Protein AF-A0A955WMM6-F1 (afdb_monomer)

Radius of gyration: 34.22 Å; Cα contacts (8 Å, |Δi|>4): 91; chains: 1; bounding box: 64×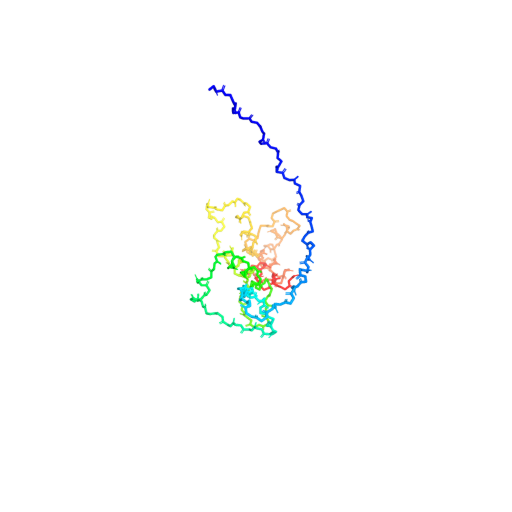47×105 Å

Foldseek 3Di:
DDDDDDDDDDDDDDDDDDPPPPPPPDDDDDPPDDDDDDDDDDPDPDDPDDDDDDPVRLVVDDPVVNVVVVVVPQPQADDPPPDQHPLNVVLVVLLPDDLPPPVDDPVSSVVNCLQQDFLQRDDCPPHPCVVLCVVQVVVVHDSLVVVCVVLVHHSNDGSDDSVNVNVD

Nearest PDB structures (foldseek):
  8fre-assembly2_B  TM=2.282E-01  e=2.075E+00  synthetic construct

Solvent-accessible surface area (backbone atoms only — not comparable to full-atom values): 11234 Å² total; per-residue (Å²): 138,92,86,85,83,85,86,69,98,76,81,84,88,80,76,94,78,77,89,70,81,75,78,72,76,77,76,83,81,56,98,88,70,84,79,92,78,87,83,77,85,73,83,82,90,70,79,86,82,81,80,94,76,52,76,76,55,58,72,71,51,58,66,76,53,51,66,52,47,51,71,73,68,54,49,74,67,65,65,102,76,80,61,84,25,58,55,51,52,52,50,51,56,48,70,71,50,64,52,82,46,85,87,51,52,75,69,54,25,49,50,36,45,59,55,64,28,14,40,67,70,56,80,43,78,96,45,97,60,34,65,43,72,64,49,28,59,76,72,76,39,54,51,23,56,54,49,8,64,75,71,76,41,56,34,84,42,46,80,59,50,72,71,68,64,72,78,110

Mean predicted aligned error: 18.84 Å

Structure (mmCIF, N/CA/C/O backbone):
data_AF-A0A955WMM6-F1
#
_entry.id   AF-A0A955WMM6-F1
#
loop_
_atom_site.group_PDB
_atom_site.id
_atom_site.type_symbol
_atom_site.label_atom_id
_atom_site.label_alt_id
_atom_site.label_comp_id
_atom_site.label_asym_id
_atom_site.label_entity_id
_atom_site.label_seq_id
_atom_site.pdbx_PDB_ins_code
_atom_site.Cartn_x
_atom_site.Cartn_y
_atom_site.Cartn_z
_atom_site.occupancy
_atom_site.B_iso_or_equiv
_atom_site.auth_seq_id
_atom_site.auth_comp_id
_atom_site.auth_asym_id
_atom_site.auth_atom_id
_atom_site.pdbx_PDB_model_num
ATOM 1 N N . MET A 1 1 ? -9.261 26.031 76.463 1.00 35.84 1 MET A N 1
ATOM 2 C CA . MET A 1 1 ? -7.796 25.980 76.253 1.00 35.84 1 MET A CA 1
ATOM 3 C C . MET A 1 1 ? -7.535 25.276 74.923 1.00 35.84 1 MET A C 1
ATOM 5 O O . MET A 1 1 ? -8.046 24.183 74.737 1.00 35.84 1 MET A O 1
ATOM 9 N N . ARG A 1 2 ? -6.861 25.946 73.974 1.00 48.00 2 ARG A N 1
ATOM 10 C CA . ARG A 1 2 ? -6.482 25.433 72.635 1.00 48.00 2 ARG A CA 1
ATOM 11 C C . ARG A 1 2 ? -5.212 24.579 72.731 1.00 48.00 2 ARG A C 1
ATOM 13 O O . ARG A 1 2 ? -4.325 24.977 73.480 1.00 48.00 2 ARG A O 1
ATOM 20 N N . ARG A 1 3 ? -5.134 23.508 71.924 1.00 43.47 3 ARG A N 1
ATOM 21 C CA . ARG A 1 3 ? -3.970 22.770 71.346 1.00 43.47 3 ARG A CA 1
ATOM 22 C C . ARG A 1 3 ? -4.503 21.375 70.948 1.00 43.47 3 ARG A C 1
ATOM 24 O O . ARG A 1 3 ? -5.245 20.815 71.734 1.00 43.47 3 ARG A O 1
ATOM 31 N N . TRP A 1 4 ? -4.270 20.762 69.792 1.00 40.28 4 TRP A N 1
ATOM 32 C CA . TRP A 1 4 ? -3.296 20.938 68.721 1.00 40.28 4 TRP A CA 1
ATOM 33 C C . TRP A 1 4 ? -3.868 20.367 67.414 1.00 40.28 4 TRP A C 1
ATOM 35 O O . TRP A 1 4 ? -4.589 19.374 67.431 1.00 40.28 4 TRP A O 1
ATOM 45 N N . SER A 1 5 ? -3.493 20.986 66.298 1.00 46.06 5 SER A N 1
ATOM 46 C CA . SER A 1 5 ? -3.640 20.440 64.952 1.00 46.06 5 SER A CA 1
ATOM 47 C C . SER A 1 5 ? -2.384 19.663 64.544 1.00 46.06 5 SER A C 1
ATOM 49 O O . SER A 1 5 ? -1.282 20.078 64.897 1.00 46.06 5 SER A O 1
ATOM 51 N N . ALA A 1 6 ? -2.606 18.693 63.651 1.00 45.72 6 ALA A N 1
ATOM 52 C CA . ALA A 1 6 ? -1.727 18.235 62.567 1.00 45.72 6 ALA A CA 1
ATOM 53 C C . ALA A 1 6 ? -0.690 17.124 62.839 1.00 45.72 6 ALA A C 1
ATOM 55 O O . ALA A 1 6 ? -0.113 17.036 63.917 1.00 45.72 6 ALA A O 1
ATOM 56 N N . LEU A 1 7 ? -0.439 16.376 61.747 1.00 40.88 7 LEU A N 1
ATOM 57 C CA . LEU A 1 7 ? 0.486 15.250 61.506 1.00 40.88 7 LEU A CA 1
ATOM 58 C C . LEU A 1 7 ? -0.029 13.879 61.992 1.00 40.88 7 LEU A C 1
ATOM 60 O O . LEU A 1 7 ? -0.327 13.723 63.164 1.00 40.88 7 LEU A O 1
ATOM 64 N N . CYS A 1 8 ? -0.198 12.831 61.178 1.00 36.31 8 CYS A N 1
ATOM 65 C CA . CYS A 1 8 ? 0.409 12.447 59.894 1.00 36.31 8 CYS A CA 1
ATOM 66 C C . CYS A 1 8 ? -0.635 11.656 59.074 1.00 36.31 8 CYS A C 1
ATOM 68 O O . CYS A 1 8 ? -1.179 10.670 59.553 1.00 36.31 8 CYS A O 1
ATOM 70 N N . LEU A 1 9 ? -1.064 12.108 57.895 1.00 46.69 9 LEU A N 1
ATOM 71 C CA . LEU A 1 9 ? -0.527 11.685 56.590 1.00 46.69 9 LEU A CA 1
ATOM 72 C C . LEU A 1 9 ? 0.684 10.726 56.659 1.00 46.69 9 LEU A C 1
ATOM 74 O O . LEU A 1 9 ? 1.816 11.188 56.698 1.00 46.69 9 LEU A O 1
ATOM 78 N N . LEU A 1 10 ? 0.412 9.419 56.728 1.00 41.53 10 LEU A N 1
ATOM 79 C CA . LEU A 1 10 ? 1.276 8.238 56.490 1.00 41.53 10 LEU A CA 1
ATOM 80 C C . LEU A 1 10 ? 0.485 7.084 57.129 1.00 41.53 10 LEU A C 1
ATOM 82 O O . LEU A 1 10 ? 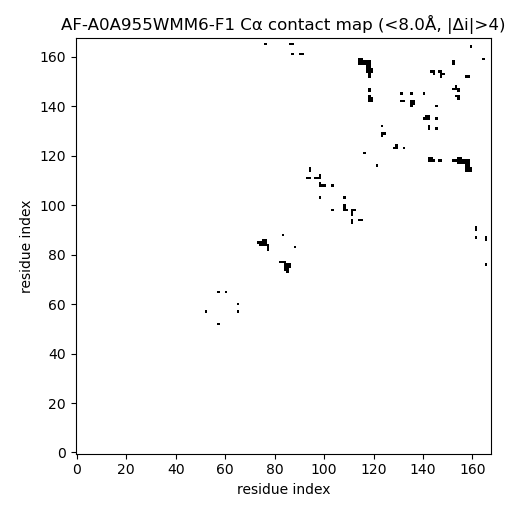0.425 7.005 58.345 1.00 41.53 10 LEU A O 1
ATOM 86 N N . VAL A 1 11 ? -0.338 6.315 56.419 1.00 48.78 11 VAL A N 1
ATOM 87 C CA . VAL A 1 11 ? 0.082 5.168 55.608 1.00 48.78 11 VAL A CA 1
ATOM 88 C C . VAL A 1 11 ? -0.997 4.924 54.546 1.00 48.78 11 VAL A C 1
ATOM 90 O O . VAL A 1 11 ? -2.047 4.350 54.819 1.00 48.78 11 VAL A O 1
ATOM 93 N N . ALA A 1 12 ? -0.739 5.376 53.321 1.00 50.44 12 ALA A N 1
ATOM 94 C CA . ALA A 1 12 ? -1.167 4.611 52.160 1.00 50.44 12 ALA A CA 1
ATOM 95 C C . ALA A 1 12 ? -0.224 3.400 52.054 1.00 50.44 12 ALA A C 1
ATOM 97 O O . ALA A 1 12 ? 0.971 3.564 52.300 1.00 50.44 12 ALA A O 1
ATOM 98 N N . LEU A 1 13 ? -0.769 2.246 51.651 1.00 47.66 13 LEU A N 1
ATOM 99 C CA . LEU A 1 13 ? -0.084 0.982 51.321 1.00 47.66 13 LEU A CA 1
ATOM 100 C C . LEU A 1 13 ? 0.278 0.055 52.495 1.00 47.66 13 LEU A C 1
ATOM 102 O O . LEU A 1 13 ? 1.450 -0.033 52.831 1.00 47.66 13 LEU A O 1
ATOM 106 N N . ILE A 1 14 ? -0.680 -0.739 53.003 1.00 45.75 14 ILE A N 1
ATOM 107 C CA . ILE A 1 14 ? -0.423 -2.143 53.404 1.00 45.75 14 ILE A CA 1
ATOM 108 C C . ILE A 1 14 ? -1.678 -2.995 53.121 1.00 45.75 14 ILE A C 1
ATOM 110 O O . ILE A 1 14 ? -2.684 -2.785 53.783 1.00 45.75 14 ILE A O 1
ATOM 114 N N . GLY A 1 15 ? -1.562 -3.911 52.141 1.00 38.59 15 GLY A N 1
ATOM 115 C CA . GLY A 1 15 ? -2.255 -5.212 51.954 1.00 38.59 15 GLY A CA 1
ATOM 116 C C . GLY A 1 15 ? -3.793 -5.231 51.978 1.00 38.59 15 GLY A C 1
ATOM 117 O O . GLY A 1 15 ? -4.408 -4.766 52.918 1.00 38.59 15 GLY A O 1
ATOM 118 N N . CYS A 1 16 ? -4.532 -5.759 50.997 1.00 46.28 16 CYS A N 1
ATOM 119 C CA . CYS A 1 16 ? -4.364 -7.061 50.341 1.00 46.28 16 CYS A CA 1
ATOM 120 C C . CYS A 1 16 ? -3.942 -8.129 51.359 1.00 46.28 16 CYS A C 1
ATOM 122 O O . CYS A 1 16 ? -2.754 -8.365 51.561 1.00 46.28 16 CYS A O 1
ATOM 124 N N . GLY A 1 17 ? -4.927 -8.688 52.056 1.00 38.06 17 GLY A N 1
ATOM 125 C CA . GLY A 1 17 ? -4.738 -9.739 53.045 1.00 38.06 17 GLY A CA 1
ATOM 126 C C . GLY A 1 17 ? -6.085 -10.190 53.588 1.00 38.06 17 GLY A C 1
ATOM 127 O O . GLY A 1 17 ? -6.630 -9.539 54.472 1.00 38.06 17 GLY A O 1
ATOM 128 N N . ASP A 1 18 ? -6.585 -11.271 52.995 1.00 41.41 18 ASP A N 1
ATOM 129 C CA . ASP A 1 18 ? -7.546 -12.229 53.540 1.00 41.41 18 ASP A CA 1
ATOM 130 C C . ASP A 1 18 ? -8.907 -11.689 54.012 1.00 41.41 18 ASP A C 1
ATOM 132 O O . ASP A 1 18 ? -9.149 -11.467 55.199 1.00 41.41 18 ASP A O 1
ATOM 136 N N . ASP A 1 19 ? -9.860 -11.632 53.072 1.00 43.56 19 ASP A N 1
ATOM 137 C CA . ASP A 1 19 ? -11.260 -11.946 53.389 1.00 43.56 19 ASP A CA 1
ATOM 138 C C . ASP A 1 19 ? -11.320 -13.440 53.764 1.00 43.56 19 ASP A C 1
ATOM 140 O O . ASP A 1 19 ? -11.703 -14.303 52.974 1.00 43.56 19 ASP A O 1
ATOM 144 N N . GLU A 1 20 ? -10.871 -13.771 54.978 1.00 49.53 20 GLU A N 1
ATOM 145 C CA . GLU A 1 20 ? -11.262 -15.021 55.616 1.00 49.53 20 GLU A CA 1
ATOM 146 C C . GLU A 1 20 ? -12.780 -14.975 55.793 1.00 49.53 20 GLU A C 1
ATOM 148 O O . GLU A 1 20 ? -13.328 -14.197 56.581 1.00 49.53 20 GLU A O 1
ATOM 153 N N . GLU A 1 21 ? -13.456 -15.822 55.026 1.00 51.62 21 GLU A N 1
ATOM 154 C CA . GLU A 1 21 ? -14.884 -16.074 55.082 1.00 51.62 21 GLU A CA 1
ATOM 155 C C . GLU A 1 21 ? -15.247 -16.589 56.485 1.00 51.62 21 GLU A C 1
ATOM 157 O O . GLU A 1 21 ? -15.299 -17.788 56.762 1.00 51.62 21 GLU A O 1
ATOM 162 N N . LYS A 1 22 ? -15.485 -15.669 57.428 1.00 45.78 22 LYS A N 1
ATOM 163 C CA . LYS A 1 22 ? -16.111 -15.997 58.708 1.00 45.78 22 LYS A CA 1
ATOM 164 C C . LYS A 1 22 ? -17.533 -16.454 58.411 1.00 45.78 22 LYS A C 1
ATOM 166 O O . LYS A 1 22 ? -18.463 -15.649 58.400 1.00 45.78 22 LYS A O 1
ATOM 171 N N . GLN A 1 23 ? -17.713 -17.759 58.213 1.00 49.94 23 GLN A N 1
ATOM 172 C CA . GLN A 1 23 ? -19.009 -18.405 58.362 1.00 49.94 23 GLN A CA 1
ATOM 173 C C . GLN A 1 23 ? -19.499 -18.141 59.786 1.00 49.94 23 GLN A C 1
ATOM 175 O O . GLN A 1 23 ? -19.132 -18.815 60.748 1.00 49.94 23 GLN A O 1
ATOM 180 N N . VAL A 1 24 ? -20.310 -17.098 59.936 1.00 59.94 24 VAL A N 1
ATOM 181 C CA . VAL A 1 24 ? -21.043 -16.847 61.169 1.00 59.94 24 VAL A CA 1
ATOM 182 C C . VAL A 1 24 ? -22.122 -17.918 61.232 1.00 59.94 24 VAL A C 1
ATOM 184 O O . VAL A 1 24 ? -23.163 -17.783 60.589 1.00 59.94 24 VAL A O 1
ATOM 187 N N . GLU A 1 25 ? -21.871 -18.997 61.979 1.00 59.25 25 GLU A N 1
ATOM 188 C CA . GLU A 1 25 ? -22.899 -19.985 62.305 1.00 59.25 25 GLU A CA 1
ATOM 189 C C . GLU A 1 25 ? -24.132 -19.252 62.845 1.00 59.25 25 GLU A C 1
ATOM 191 O O . GLU A 1 25 ? -24.125 -18.632 63.916 1.00 59.25 25 GLU A O 1
ATOM 196 N N . ALA A 1 26 ? -25.206 -19.271 62.058 1.00 62.81 26 ALA A N 1
ATOM 197 C CA . ALA A 1 26 ? -26.441 -18.612 62.420 1.00 62.81 26 ALA A CA 1
ATOM 198 C C . ALA A 1 26 ? -27.090 -19.389 63.570 1.00 62.81 26 ALA A C 1
ATOM 200 O O . ALA A 1 26 ? -27.647 -20.469 63.381 1.00 62.81 26 ALA A O 1
ATOM 201 N N . LYS A 1 27 ? -27.024 -18.821 64.778 1.00 72.69 27 LYS A N 1
ATOM 202 C CA . LYS A 1 27 ? -27.705 -19.356 65.960 1.00 72.69 27 LYS A CA 1
ATOM 203 C C . LYS A 1 27 ? -29.200 -19.580 65.650 1.00 72.69 27 LYS A C 1
ATOM 205 O O . LYS A 1 27 ? -29.826 -18.677 65.089 1.00 72.69 27 LYS A O 1
ATOM 210 N N . PRO A 1 28 ? -29.782 -20.739 66.014 1.00 69.06 28 PRO A N 1
ATOM 211 C CA . PRO A 1 28 ? -31.176 -21.041 65.704 1.00 69.06 28 PRO A CA 1
ATOM 212 C C . PRO A 1 28 ? -32.117 -20.046 66.394 1.00 69.06 28 PRO A C 1
ATOM 214 O O . PRO A 1 28 ? -31.993 -19.796 67.597 1.00 69.06 28 PRO A O 1
ATOM 217 N N . LEU A 1 29 ? -33.047 -19.483 65.618 1.00 73.56 29 LEU A N 1
ATOM 218 C CA . LEU A 1 29 ? -34.071 -18.550 66.094 1.00 73.56 29 LEU A CA 1
ATOM 219 C C . LEU A 1 29 ? -35.066 -19.270 67.008 1.00 73.56 29 LEU A C 1
ATOM 221 O O . LEU A 1 29 ? -35.467 -20.406 66.742 1.00 73.56 29 LEU A O 1
ATOM 225 N N . ARG A 1 30 ? -35.483 -18.602 68.087 1.00 77.50 30 ARG A N 1
ATOM 226 C CA . ARG A 1 30 ? -36.547 -19.103 68.968 1.00 77.50 30 ARG A CA 1
ATOM 227 C C . ARG A 1 30 ? -37.918 -18.677 68.444 1.00 77.50 30 ARG A C 1
ATOM 229 O O . ARG A 1 30 ? -38.052 -17.691 67.723 1.00 77.50 30 ARG A O 1
ATOM 236 N N . VAL A 1 31 ? -38.959 -19.421 68.821 1.00 67.44 31 VAL A N 1
ATOM 237 C CA . VAL A 1 31 ? -40.339 -19.139 68.396 1.00 67.44 31 VAL A CA 1
ATOM 238 C C . VAL A 1 31 ? -40.761 -17.756 68.913 1.00 67.44 31 VAL A C 1
ATOM 240 O O . VAL A 1 31 ? -40.841 -17.553 70.122 1.00 67.44 31 VAL A O 1
ATOM 243 N N . GLY A 1 32 ? -40.998 -16.814 67.992 1.00 74.00 32 GLY A N 1
ATOM 244 C CA . GLY A 1 32 ? -41.355 -15.416 68.275 1.00 74.00 32 GLY A CA 1
ATOM 245 C C . GLY A 1 32 ? -40.299 -14.377 67.867 1.00 74.00 32 GLY A C 1
ATOM 246 O O . GLY A 1 32 ? -40.608 -13.188 67.838 1.00 74.00 32 GLY A O 1
ATOM 247 N N . GLU A 1 33 ? -39.077 -14.789 67.514 1.00 72.19 33 GLU A N 1
ATOM 248 C CA . GLU A 1 33 ? -38.045 -13.875 67.009 1.00 72.19 33 GLU A CA 1
ATOM 249 C C . GLU A 1 33 ? -38.186 -13.645 65.499 1.00 72.19 33 GLU A C 1
ATOM 251 O O . GLU A 1 33 ? -38.360 -14.579 64.718 1.00 72.19 33 GLU A O 1
ATOM 256 N N . THR A 1 34 ? -38.082 -12.383 65.078 1.00 67.81 34 THR A N 1
ATOM 257 C CA . THR A 1 34 ? -38.070 -11.989 63.662 1.00 67.81 34 THR A CA 1
ATOM 258 C C . THR A 1 34 ? -36.670 -11.512 63.297 1.00 67.81 34 THR A C 1
ATOM 260 O O . THR A 1 34 ? -36.091 -10.698 64.015 1.00 67.81 34 THR A O 1
ATOM 263 N N . ARG A 1 35 ? -36.120 -11.999 62.181 1.00 74.25 35 ARG A N 1
ATOM 264 C CA . ARG A 1 35 ? -34.819 -11.562 61.659 1.00 74.25 35 ARG A CA 1
ATOM 265 C C . ARG A 1 35 ? -34.996 -10.990 60.258 1.00 74.25 35 ARG A C 1
ATOM 267 O O . ARG A 1 35 ? -35.656 -11.607 59.428 1.00 74.25 35 ARG A O 1
ATOM 274 N N . GLN A 1 36 ? -34.386 -9.838 59.996 1.00 59.31 36 GLN A N 1
ATOM 275 C CA . GLN A 1 36 ? -34.190 -9.353 58.632 1.00 59.31 36 GLN A CA 1
ATOM 276 C C . GLN A 1 36 ? -32.963 -10.035 58.032 1.00 59.31 36 GLN A C 1
ATOM 278 O O . GLN A 1 36 ? -31.897 -10.067 58.648 1.00 59.31 36 GLN A O 1
ATOM 283 N N . VAL A 1 37 ? -33.142 -10.603 56.845 1.00 68.06 37 VAL A N 1
ATOM 284 C CA . VAL A 1 37 ? -32.080 -11.220 56.052 1.00 68.06 37 VAL A CA 1
ATOM 285 C C . VAL A 1 37 ? -31.969 -10.412 54.766 1.00 68.06 37 VAL A C 1
ATOM 287 O O . VAL A 1 37 ? -32.951 -10.288 54.038 1.00 68.06 37 VAL A O 1
ATOM 290 N N . GLU A 1 38 ? -30.794 -9.848 54.502 1.00 53.59 38 GLU A N 1
ATOM 291 C CA . GLU A 1 38 ? -30.469 -9.277 53.195 1.00 53.59 38 GLU A CA 1
ATOM 292 C C . GLU A 1 38 ? -30.006 -10.402 52.270 1.00 53.59 38 GLU A C 1
ATOM 294 O O . GLU A 1 38 ? -29.029 -11.098 52.551 1.00 53.59 38 GLU A O 1
ATOM 299 N N . LEU A 1 39 ? -30.740 -10.597 51.177 1.00 58.69 39 LEU A N 1
ATOM 300 C CA . LEU A 1 39 ? -30.359 -11.510 50.108 1.00 58.69 39 LEU A CA 1
ATOM 301 C C . LEU A 1 39 ? -29.437 -10.760 49.148 1.00 58.69 39 LEU A C 1
ATOM 303 O O . LEU A 1 39 ? -29.860 -9.811 48.489 1.00 58.69 39 LEU A O 1
ATOM 307 N N . TRP A 1 40 ? -28.187 -11.199 49.058 1.00 48.00 40 TRP A N 1
ATOM 308 C CA . TRP A 1 40 ? -27.248 -10.712 48.055 1.00 48.00 40 TRP A CA 1
ATOM 309 C C . TRP A 1 40 ? -27.419 -11.564 46.793 1.00 48.00 40 TRP A C 1
ATOM 311 O O . TRP A 1 40 ? -27.378 -12.793 46.856 1.00 48.00 40 TRP A O 1
ATOM 321 N N . PHE A 1 41 ? -27.685 -10.918 45.655 1.00 55.91 41 PHE A N 1
ATOM 322 C CA . PHE A 1 41 ? -27.882 -11.594 44.373 1.00 55.91 41 PHE A CA 1
ATOM 323 C C . PHE A 1 41 ? -26.599 -12.321 43.953 1.00 55.91 41 PHE A C 1
ATOM 325 O O . PHE A 1 41 ? -25.538 -11.712 43.834 1.00 55.91 41 PHE A O 1
ATOM 332 N N . THR A 1 42 ? -26.703 -13.626 43.722 1.00 58.72 42 THR A N 1
ATOM 333 C CA . THR A 1 42 ? -25.629 -14.466 43.182 1.00 58.72 42 THR A CA 1
ATOM 334 C C . THR A 1 42 ? -25.367 -14.091 41.714 1.00 58.72 42 THR A C 1
ATOM 336 O O . THR A 1 42 ? -26.328 -13.785 40.999 1.00 58.72 42 THR A O 1
ATOM 339 N N . PRO A 1 43 ? -24.112 -14.103 41.225 1.00 59.00 43 PRO A N 1
ATOM 340 C CA . PRO A 1 43 ? -23.838 -13.963 39.797 1.00 59.00 43 PRO A CA 1
ATOM 341 C C . PRO A 1 43 ? -24.568 -15.059 39.006 1.00 59.00 43 PRO A C 1
ATOM 343 O O . PRO A 1 43 ? -24.538 -16.232 39.371 1.00 59.00 43 PRO A O 1
ATOM 346 N N . LEU A 1 44 ? -25.262 -14.651 37.942 1.00 57.69 44 LEU A N 1
ATOM 347 C CA . LEU A 1 44 ? -25.977 -15.537 37.025 1.00 57.69 44 LEU A CA 1
ATOM 348 C C . LEU A 1 44 ? -24.984 -16.484 36.331 1.00 57.69 44 LEU A C 1
ATOM 350 O O . LEU A 1 44 ? -24.166 -16.037 35.528 1.00 57.69 44 LEU A O 1
ATOM 354 N N . ASP A 1 45 ? -25.088 -17.780 36.619 1.00 55.47 45 ASP A N 1
ATOM 355 C CA . ASP A 1 45 ? -24.352 -18.847 35.936 1.00 55.47 45 ASP A CA 1
ATOM 356 C C . ASP A 1 45 ? -25.064 -19.177 34.613 1.00 55.47 45 ASP A C 1
ATOM 358 O O . ASP A 1 45 ? -25.955 -20.027 34.549 1.00 55.47 45 ASP A O 1
ATOM 362 N N . VAL A 1 46 ? -24.770 -18.399 33.566 1.00 62.62 46 VAL A N 1
ATOM 363 C CA . VAL A 1 46 ? -25.372 -18.581 32.237 1.00 62.62 46 VAL A CA 1
ATOM 364 C C . VAL A 1 46 ? -24.363 -19.238 31.309 1.00 62.62 46 VAL A C 1
ATOM 366 O O . VAL A 1 46 ? -23.371 -18.631 30.910 1.00 62.62 46 VAL A O 1
ATOM 369 N N . THR A 1 47 ? -24.649 -20.473 30.916 1.00 61.50 47 THR A N 1
ATOM 370 C CA . THR A 1 47 ? -23.925 -21.180 29.858 1.00 61.50 47 THR A CA 1
ATOM 371 C C . THR A 1 47 ? -24.519 -20.828 28.493 1.00 61.50 47 THR A C 1
ATOM 373 O O . THR A 1 47 ? -25.736 -20.802 28.325 1.00 61.50 47 THR A O 1
ATOM 376 N N . ASN A 1 48 ? -23.656 -20.560 27.506 1.00 58.91 48 ASN A N 1
ATOM 377 C CA . ASN A 1 48 ? -24.023 -20.270 26.109 1.00 58.91 48 ASN A CA 1
ATOM 378 C C . ASN A 1 48 ? -24.943 -19.049 25.910 1.00 58.91 48 ASN A C 1
ATOM 380 O O . ASN A 1 48 ? -25.854 -19.076 25.084 1.00 58.91 48 ASN A O 1
ATOM 384 N N . PHE A 1 49 ? -24.719 -17.965 26.657 1.00 66.88 49 PHE A N 1
ATOM 385 C CA . PHE A 1 49 ? -25.414 -16.709 26.385 1.00 66.88 49 PHE A CA 1
ATOM 386 C C . PHE A 1 49 ? -24.904 -16.079 25.083 1.00 66.88 49 PHE A C 1
ATOM 388 O O . PHE A 1 49 ? -23.793 -15.555 25.033 1.00 66.88 49 PHE A O 1
ATOM 395 N N . GLU A 1 50 ? -25.742 -16.088 24.052 1.00 70.69 50 GLU A N 1
ATOM 396 C CA . GLU A 1 50 ? -25.498 -15.394 22.791 1.00 70.69 50 GLU A CA 1
ATOM 397 C C . GLU A 1 50 ? -26.523 -14.265 22.633 1.00 70.69 50 GLU A C 1
ATOM 399 O O . GLU A 1 50 ? -27.732 -14.467 22.775 1.00 70.69 50 GLU A O 1
ATOM 404 N N . LYS A 1 51 ? -26.045 -13.044 22.374 1.00 76.81 51 LYS A N 1
ATOM 405 C CA . LYS A 1 51 ? -26.908 -11.880 22.158 1.00 76.81 51 LYS A CA 1
ATOM 406 C C . LYS A 1 51 ? -26.409 -11.068 20.978 1.00 76.81 51 LYS A C 1
ATOM 408 O O . LYS A 1 51 ? -25.371 -10.419 21.056 1.00 76.81 51 LYS A O 1
ATOM 413 N N . THR A 1 52 ? -27.207 -11.029 19.920 1.00 77.94 52 THR A N 1
ATOM 414 C CA . THR A 1 52 ? -26.965 -10.158 18.771 1.00 77.94 52 THR A CA 1
ATOM 415 C C . THR A 1 52 ? -27.353 -8.722 19.123 1.00 77.94 52 THR A C 1
ATOM 4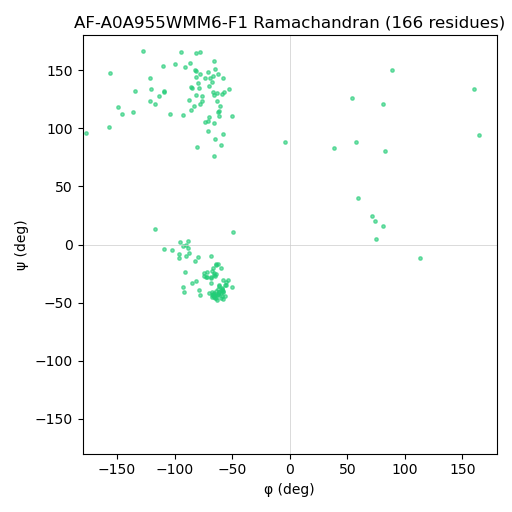17 O O . THR A 1 52 ? -28.486 -8.454 19.532 1.00 77.94 52 THR A O 1
ATOM 420 N N . LEU A 1 53 ? -26.415 -7.787 18.978 1.00 78.94 53 LEU A N 1
ATOM 421 C CA . LEU A 1 53 ? -26.644 -6.362 19.218 1.00 78.94 53 LEU A CA 1
ATOM 422 C C . LEU A 1 53 ? -26.643 -5.599 17.894 1.00 78.94 53 LEU A C 1
ATOM 424 O O . LEU A 1 53 ? -25.733 -5.733 17.083 1.00 78.94 53 LEU A O 1
ATOM 428 N N . GLY A 1 54 ? -27.660 -4.763 17.686 1.00 78.88 54 GLY A N 1
ATOM 429 C CA . GLY A 1 54 ? -27.713 -3.859 16.541 1.00 78.88 54 GLY A CA 1
ATOM 430 C C . GLY A 1 54 ? -26.892 -2.586 16.764 1.00 78.88 54 GLY A C 1
ATOM 431 O O . GLY A 1 54 ? -26.580 -2.197 17.890 1.00 78.88 54 GLY A O 1
ATOM 432 N N . ARG A 1 55 ? -26.615 -1.851 15.681 1.00 76.25 55 ARG A N 1
ATOM 433 C CA . ARG A 1 55 ? -25.803 -0.616 15.709 1.00 76.25 55 ARG A CA 1
ATOM 434 C C . ARG A 1 55 ? -26.318 0.457 16.679 1.00 76.25 55 ARG A C 1
ATOM 436 O O . ARG A 1 55 ? -25.528 1.193 17.264 1.00 76.25 55 ARG A O 1
ATOM 443 N N . LEU A 1 56 ? -27.637 0.573 16.842 1.00 80.69 56 LEU A N 1
ATOM 444 C CA . LEU A 1 56 ? -28.246 1.525 17.780 1.00 80.69 56 LEU A CA 1
ATOM 445 C C . LEU A 1 56 ? -28.053 1.121 19.244 1.00 80.69 56 LEU A C 1
ATOM 447 O O . LEU A 1 56 ? -28.014 1.996 20.105 1.00 80.69 56 LEU A O 1
ATOM 451 N N . ASP A 1 57 ? -27.922 -0.171 19.524 1.00 82.31 57 ASP A N 1
ATOM 452 C CA . ASP A 1 57 ? -27.736 -0.682 20.880 1.00 82.31 57 ASP A CA 1
ATOM 453 C C . ASP A 1 57 ? -26.268 -0.640 21.293 1.00 82.31 57 ASP A C 1
ATOM 455 O O . ASP A 1 57 ? -25.973 -0.290 22.432 1.00 82.31 57 ASP A O 1
ATOM 459 N N . LEU A 1 58 ? -25.349 -0.843 20.342 1.00 77.94 58 LEU A N 1
ATOM 460 C CA . LEU A 1 58 ? -23.918 -0.607 20.552 1.00 77.94 58 LEU A CA 1
ATOM 461 C C . LEU A 1 58 ? -23.642 0.842 20.980 1.00 77.94 58 LEU A C 1
ATOM 463 O O . LEU A 1 58 ? -22.891 1.078 21.916 1.00 77.94 58 LEU A O 1
ATOM 467 N N . ARG A 1 59 ? -24.327 1.830 20.389 1.00 81.62 59 ARG A N 1
ATOM 468 C CA . ARG A 1 59 ? -24.175 3.248 20.775 1.00 81.62 59 ARG A CA 1
ATOM 469 C C . ARG A 1 59 ? -24.624 3.574 22.201 1.00 81.62 59 ARG A C 1
ATOM 471 O O . ARG A 1 59 ? -24.282 4.639 22.702 1.00 81.62 59 ARG A O 1
ATOM 478 N N . LYS A 1 60 ? -25.418 2.705 22.829 1.00 89.00 60 LYS A N 1
ATOM 479 C CA . LYS A 1 60 ? -25.882 2.878 24.213 1.00 89.00 60 LYS A CA 1
ATOM 480 C C . LYS A 1 60 ? -24.928 2.242 25.227 1.00 89.00 60 LYS A C 1
ATOM 482 O O . LYS A 1 60 ? -25.123 2.437 26.424 1.00 89.00 60 LYS A O 1
ATOM 487 N N . LEU A 1 61 ? -23.942 1.462 24.777 1.00 83.94 61 LEU A N 1
ATOM 488 C CA . LEU A 1 61 ? -22.980 0.829 25.672 1.00 83.94 61 LEU A CA 1
ATOM 489 C C . LEU A 1 61 ? -22.020 1.868 26.274 1.00 83.94 61 LEU A C 1
ATOM 491 O O . LEU A 1 61 ? -21.687 2.857 25.617 1.00 83.94 61 LEU A O 1
ATOM 495 N N . PRO A 1 62 ? -21.544 1.646 27.512 1.00 89.31 62 PRO A N 1
ATOM 496 C CA . PRO A 1 62 ? -20.511 2.482 28.104 1.00 89.31 62 PRO A CA 1
ATOM 497 C C . PRO A 1 62 ? -19.234 2.506 27.242 1.00 89.31 62 PRO A C 1
ATOM 499 O O . PRO A 1 62 ? -18.840 1.461 26.717 1.00 89.31 62 PRO A O 1
ATOM 502 N N . PRO A 1 63 ? -18.536 3.652 27.144 1.00 80.81 63 PRO A N 1
ATOM 503 C CA . PRO A 1 63 ? -17.389 3.816 26.247 1.00 80.81 63 PRO A CA 1
ATOM 504 C C . PRO A 1 63 ? -16.253 2.823 26.529 1.00 80.81 63 PRO A C 1
ATOM 506 O O . PRO A 1 63 ? -15.726 2.225 25.601 1.00 80.81 63 PRO A O 1
ATOM 509 N N . HIS A 1 64 ? -15.964 2.534 27.801 1.00 78.44 64 HIS A N 1
ATOM 510 C CA . HIS A 1 64 ? -14.937 1.555 28.179 1.00 78.44 64 HIS A CA 1
ATOM 511 C C . HIS A 1 64 ? -15.259 0.112 27.742 1.00 78.44 64 HIS A C 1
ATOM 513 O O . HIS A 1 64 ? -14.348 -0.697 27.591 1.00 78.44 64 HIS A O 1
ATOM 519 N N . ILE A 1 65 ? -16.540 -0.239 27.560 1.00 78.56 65 ILE A N 1
ATOM 520 C CA . ILE A 1 65 ? -16.941 -1.548 27.023 1.00 78.56 65 ILE A CA 1
ATOM 521 C C . ILE A 1 65 ? -16.742 -1.552 25.512 1.00 78.56 65 ILE A C 1
ATOM 523 O O . ILE A 1 65 ? -16.166 -2.498 24.993 1.00 78.56 65 ILE A O 1
ATOM 527 N N . LEU A 1 66 ? -17.130 -0.477 24.821 1.00 74.69 66 LEU A N 1
ATOM 528 C CA . LEU A 1 66 ? -16.903 -0.332 23.381 1.00 74.69 66 LEU A CA 1
ATOM 529 C C . LEU A 1 66 ? -15.414 -0.397 23.028 1.00 74.69 66 LEU A C 1
ATOM 531 O O . LEU A 1 66 ? -15.043 -1.128 22.119 1.00 74.69 66 LEU A O 1
ATOM 535 N N . GLU A 1 67 ? -14.558 0.278 23.791 1.00 70.19 67 GLU A N 1
ATOM 536 C CA . GLU A 1 67 ? -13.097 0.245 23.631 1.00 70.19 67 GLU A CA 1
ATOM 537 C C . GLU A 1 67 ? -12.467 -1.119 23.938 1.00 70.19 67 GLU A C 1
ATOM 539 O O . GLU A 1 67 ? -11.350 -1.397 23.510 1.00 70.19 67 GLU A O 1
ATOM 544 N N . ARG A 1 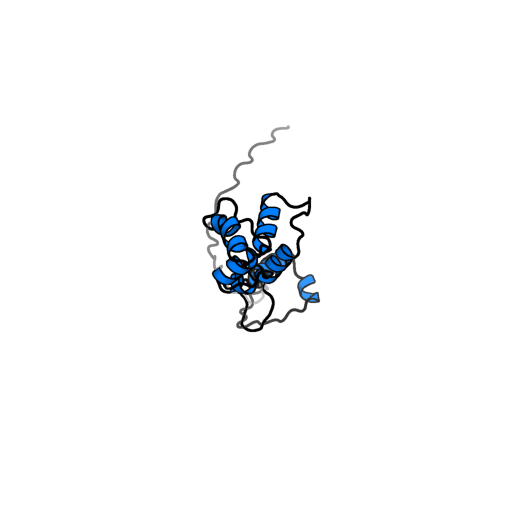68 ? -13.154 -1.995 24.675 1.00 66.50 68 ARG A N 1
ATOM 545 C CA . ARG A 1 68 ? -12.674 -3.359 24.929 1.00 66.50 68 ARG A CA 1
ATOM 546 C C . ARG A 1 68 ? -13.199 -4.331 23.881 1.00 66.50 68 ARG A C 1
ATOM 548 O O . ARG A 1 68 ? -12.451 -5.168 23.389 1.00 66.50 68 ARG A O 1
ATOM 555 N N . THR A 1 69 ? -14.467 -4.186 23.503 1.00 67.75 69 THR A N 1
ATOM 556 C CA . THR A 1 69 ? -15.117 -5.009 22.483 1.00 67.75 69 THR A CA 1
ATOM 557 C C . THR A 1 69 ? -14.537 -4.743 21.100 1.00 67.75 69 THR A C 1
ATOM 559 O O . THR A 1 69 ? -14.264 -5.706 20.396 1.00 67.75 69 THR A O 1
ATOM 562 N N . TRP A 1 70 ? -14.249 -3.485 20.734 1.00 64.69 70 TRP A N 1
ATOM 563 C CA . TRP A 1 70 ? -13.728 -3.174 19.395 1.00 64.69 70 TRP A CA 1
ATOM 564 C C . TRP A 1 70 ? -12.414 -3.911 19.108 1.00 64.69 70 TRP A C 1
ATOM 566 O O . TRP A 1 70 ? -12.239 -4.428 18.018 1.00 64.69 70 TRP A O 1
ATOM 576 N N . LEU A 1 71 ? -11.527 -4.053 20.099 1.00 59.25 71 LEU A N 1
ATOM 577 C CA . LEU A 1 71 ? -10.227 -4.700 19.918 1.00 59.25 71 LEU A CA 1
ATOM 578 C C . LEU A 1 71 ? -10.364 -6.219 19.752 1.00 59.25 71 LEU A C 1
ATOM 580 O O . LEU A 1 71 ? -9.479 -6.861 19.201 1.00 59.25 71 LEU A O 1
ATOM 584 N N . THR A 1 72 ? -11.461 -6.784 20.264 1.00 60.53 72 THR A N 1
ATOM 585 C CA . THR A 1 72 ? -11.728 -8.228 20.238 1.00 60.53 72 THR A CA 1
ATOM 586 C C . THR A 1 72 ? -12.513 -8.641 18.989 1.00 60.53 72 THR A C 1
ATOM 588 O O . THR A 1 72 ? -12.446 -9.797 18.595 1.00 60.53 72 THR A O 1
ATOM 591 N N . ASP A 1 73 ? -13.244 -7.698 18.387 1.00 58.44 73 ASP A N 1
ATOM 592 C CA . ASP A 1 73 ? -14.125 -7.897 17.224 1.00 58.44 73 ASP A CA 1
ATOM 593 C C . ASP A 1 73 ? -13.492 -7.399 15.909 1.00 58.44 73 ASP A C 1
ATOM 595 O O . ASP A 1 73 ? -14.048 -7.558 14.826 1.00 58.44 73 ASP A O 1
ATOM 599 N N . ILE A 1 74 ? -12.310 -6.776 15.988 1.00 58.88 74 ILE A N 1
ATOM 600 C CA . ILE A 1 74 ? -11.501 -6.471 14.810 1.00 58.88 74 ILE A CA 1
ATOM 601 C C . ILE A 1 74 ? -10.884 -7.775 14.310 1.00 58.88 74 ILE A C 1
ATOM 603 O O . ILE A 1 74 ? -9.913 -8.289 14.868 1.00 58.88 74 ILE A O 1
ATOM 607 N N . GLU A 1 75 ? -11.422 -8.281 13.207 1.00 59.62 75 GLU A N 1
ATOM 608 C CA . GLU A 1 75 ? -10.739 -9.284 12.402 1.00 59.62 75 GLU A CA 1
ATOM 609 C C . GLU A 1 75 ? -9.476 -8.649 11.794 1.00 59.62 75 GLU A C 1
ATOM 611 O O . GLU A 1 75 ? -9.524 -7.819 10.883 1.00 59.62 75 GLU A O 1
ATOM 616 N N . LEU A 1 76 ? -8.321 -9.001 12.370 1.00 57.25 76 LEU A N 1
ATOM 617 C CA . LEU A 1 76 ? -6.999 -8.561 11.907 1.00 57.25 76 LEU A CA 1
ATOM 618 C C . LEU A 1 76 ? -6.559 -9.285 10.628 1.00 57.25 76 LEU A C 1
ATOM 620 O O . LEU A 1 76 ? -5.751 -8.746 9.881 1.00 57.25 76 LEU A O 1
ATOM 624 N N . ARG A 1 77 ? -7.062 -10.505 10.411 1.00 51.59 77 ARG A N 1
ATOM 625 C CA . ARG A 1 77 ? -6.861 -11.333 9.218 1.00 51.59 77 ARG A CA 1
ATOM 626 C C . ARG A 1 77 ? -8.216 -11.905 8.824 1.00 51.59 77 ARG A C 1
ATOM 628 O O . ARG A 1 77 ? -8.947 -12.373 9.694 1.00 51.59 77 ARG A O 1
ATOM 635 N N . GLY A 1 78 ? -8.557 -11.797 7.549 1.00 49.09 78 GLY A N 1
ATOM 636 C CA . GLY A 1 78 ? -9.901 -12.046 7.044 1.00 49.09 78 GLY A CA 1
ATOM 637 C C . GLY A 1 78 ? -10.324 -13.501 7.165 1.00 49.09 78 GLY A C 1
ATOM 638 O O . GLY A 1 78 ? -9.521 -14.416 6.993 1.00 49.09 78 GLY A O 1
ATOM 639 N N . VAL A 1 79 ? -11.611 -13.691 7.434 1.00 51.16 79 VAL A N 1
ATOM 640 C CA . VAL A 1 79 ? -12.308 -14.965 7.243 1.00 51.16 79 VAL A CA 1
ATOM 641 C C . VAL A 1 79 ? -12.718 -15.088 5.767 1.00 51.16 79 VAL A C 1
ATOM 643 O O . VAL A 1 79 ? -12.985 -14.077 5.117 1.00 51.16 79 VAL A O 1
ATOM 646 N N . ASP A 1 80 ? -12.791 -16.325 5.264 1.00 54.47 80 ASP A N 1
ATOM 647 C CA . ASP A 1 80 ? -12.985 -16.812 3.877 1.00 54.47 80 ASP A CA 1
ATOM 648 C C . ASP A 1 80 ? -14.142 -16.208 3.025 1.00 54.47 80 ASP A C 1
ATOM 650 O O . ASP A 1 80 ? -14.454 -16.710 1.947 1.00 54.47 80 ASP A O 1
ATOM 654 N N . ASN A 1 81 ? -14.797 -15.125 3.457 1.00 52.97 81 ASN A N 1
ATOM 655 C CA . ASN A 1 81 ? -16.056 -14.611 2.906 1.00 52.97 81 ASN A CA 1
ATOM 656 C C . ASN A 1 81 ? -15.974 -13.201 2.282 1.00 52.97 81 ASN A C 1
ATOM 658 O O . ASN A 1 81 ? -17.010 -12.596 2.004 1.00 52.97 81 ASN A O 1
ATOM 662 N N . GLY A 1 82 ? -14.774 -12.661 2.041 1.00 53.94 82 GLY A N 1
ATOM 663 C CA . GLY A 1 82 ? -14.596 -11.427 1.258 1.00 53.94 82 GLY A CA 1
ATOM 664 C C . GLY A 1 82 ? -14.984 -10.121 1.966 1.00 53.94 82 GLY A C 1
ATOM 665 O O . GLY A 1 82 ? -15.221 -9.114 1.296 1.00 53.94 82 GLY A O 1
ATOM 666 N N . ALA A 1 83 ? -15.058 -10.112 3.300 1.00 54.50 83 ALA A N 1
ATOM 667 C CA . ALA A 1 83 ? -15.190 -8.874 4.064 1.00 54.50 83 ALA A CA 1
ATOM 668 C C . ALA A 1 83 ? -13.825 -8.150 4.129 1.00 54.50 83 ALA A C 1
ATOM 670 O O . ALA A 1 83 ? -12.836 -8.780 4.504 1.00 54.50 83 ALA A O 1
ATOM 671 N N . PRO A 1 84 ? -13.741 -6.856 3.759 1.00 54.06 84 PRO A N 1
ATOM 672 C CA . PRO A 1 84 ? -12.483 -6.112 3.791 1.00 54.06 84 PRO A CA 1
ATOM 673 C C . PRO A 1 84 ? -11.983 -5.936 5.232 1.00 54.06 84 PRO A C 1
ATOM 675 O O . PRO A 1 84 ? -12.722 -5.494 6.114 1.00 54.06 84 PRO A O 1
ATOM 678 N N . GLN A 1 85 ? -10.723 -6.304 5.461 1.00 68.94 85 GLN A N 1
ATOM 679 C CA . GLN A 1 85 ? -10.094 -6.375 6.781 1.00 68.94 85 GLN A CA 1
ATOM 680 C C . GLN A 1 85 ? -9.699 -4.987 7.294 1.00 68.94 85 GLN A C 1
ATOM 682 O O . GLN A 1 85 ? -9.599 -4.027 6.525 1.00 68.94 85 GLN A O 1
ATOM 687 N N . LEU A 1 86 ? -9.386 -4.864 8.590 1.00 69.00 86 LEU A N 1
ATOM 688 C CA . LEU A 1 86 ? -8.812 -3.618 9.116 1.00 69.00 86 LEU A CA 1
ATOM 689 C C . LEU A 1 86 ? -7.509 -3.255 8.388 1.00 69.00 86 LEU A C 1
ATOM 691 O O . LEU A 1 86 ? -7.292 -2.084 8.080 1.00 69.00 86 LEU A O 1
ATOM 695 N N . ILE A 1 87 ? -6.665 -4.251 8.099 1.00 70.44 87 ILE A N 1
ATOM 696 C CA . ILE A 1 87 ? -5.408 -4.054 7.368 1.00 70.44 87 ILE A CA 1
ATOM 697 C C . ILE A 1 87 ? -5.695 -3.608 5.931 1.00 70.44 87 ILE A C 1
ATOM 699 O O . ILE A 1 87 ? -5.096 -2.633 5.487 1.00 70.44 87 ILE A O 1
ATOM 703 N N . ASP A 1 88 ? -6.665 -4.221 5.248 1.00 72.31 88 ASP A N 1
ATOM 704 C CA . ASP A 1 88 ? -7.064 -3.821 3.892 1.00 72.31 88 ASP A CA 1
ATOM 705 C C . ASP A 1 88 ? -7.597 -2.387 3.865 1.00 72.31 88 ASP A C 1
ATOM 707 O O . ASP A 1 88 ? -7.232 -1.594 2.999 1.00 72.31 88 ASP A O 1
ATOM 711 N N . HIS A 1 89 ? -8.425 -2.019 4.845 1.00 73.75 89 HIS A N 1
ATOM 712 C CA . HIS A 1 89 ? -8.950 -0.665 4.987 1.00 73.75 89 HIS A CA 1
ATOM 713 C C . HIS A 1 89 ? -7.856 0.353 5.312 1.00 73.75 89 HIS A C 1
ATOM 715 O O . HIS A 1 89 ? -7.857 1.449 4.747 1.00 73.75 89 HIS A O 1
ATOM 721 N N . ALA A 1 90 ? -6.920 0.007 6.196 1.00 76.56 90 ALA A N 1
ATOM 722 C CA . ALA A 1 90 ? -5.791 0.863 6.536 1.00 76.56 90 ALA A CA 1
ATOM 723 C C . ALA A 1 90 ? -4.856 1.047 5.333 1.00 76.56 90 ALA A C 1
ATOM 725 O O . ALA A 1 90 ? -4.475 2.173 5.018 1.00 76.56 90 ALA A O 1
ATOM 726 N N . LEU A 1 91 ? -4.536 -0.033 4.619 1.00 79.81 91 LEU A N 1
ATOM 727 C CA . LEU A 1 91 ? -3.682 0.002 3.439 1.00 79.81 91 LEU A CA 1
ATOM 728 C C . LEU A 1 91 ? -4.353 0.755 2.287 1.00 79.81 91 LEU A C 1
ATOM 730 O O . LEU A 1 91 ? -3.713 1.602 1.675 1.00 79.81 91 LEU A O 1
ATOM 734 N N . ALA A 1 92 ? -5.647 0.538 2.040 1.00 81.00 92 ALA A N 1
ATOM 735 C CA . ALA A 1 92 ? -6.412 1.302 1.057 1.00 81.00 92 ALA A CA 1
ATOM 736 C C . ALA A 1 92 ? -6.455 2.798 1.404 1.00 81.00 92 ALA A C 1
ATOM 738 O O . ALA A 1 92 ? -6.288 3.643 0.524 1.00 81.00 92 ALA A O 1
ATOM 739 N N . ALA A 1 93 ? -6.621 3.143 2.685 1.00 83.25 93 ALA A N 1
ATOM 740 C CA . ALA A 1 93 ? -6.575 4.532 3.132 1.00 83.25 93 ALA A CA 1
ATOM 741 C C . ALA A 1 93 ? -5.198 5.165 2.872 1.00 83.25 93 ALA A C 1
ATOM 743 O O . ALA A 1 93 ? -5.128 6.288 2.374 1.00 83.25 93 ALA A O 1
ATOM 744 N N . ILE A 1 94 ? -4.109 4.439 3.141 1.00 84.12 94 ILE A N 1
ATOM 745 C CA . ILE A 1 94 ? -2.741 4.893 2.854 1.00 84.12 94 ILE A CA 1
ATOM 746 C C . ILE A 1 94 ? -2.516 5.036 1.342 1.00 84.12 94 ILE A C 1
ATOM 748 O O . ILE A 1 94 ? -2.021 6.068 0.901 1.00 84.12 94 ILE A O 1
ATOM 752 N N . LEU A 1 95 ? -2.928 4.051 0.541 1.00 83.94 95 LEU A N 1
ATOM 753 C CA . LEU A 1 95 ? -2.786 4.057 -0.920 1.00 83.94 95 LEU A CA 1
ATOM 754 C C . LEU A 1 95 ? -3.614 5.151 -1.601 1.00 83.94 95 LEU A C 1
ATOM 756 O O . LEU A 1 95 ? -3.265 5.572 -2.698 1.00 83.94 95 LEU A O 1
ATOM 760 N N . SER A 1 96 ? -4.688 5.628 -0.969 1.00 86.00 96 SER A N 1
ATOM 761 C CA . SER A 1 96 ? -5.508 6.730 -1.486 1.00 86.00 96 SER A CA 1
ATOM 762 C C . SER A 1 96 ? -4.915 8.124 -1.244 1.00 86.00 96 SER A C 1
ATOM 764 O O . SER A 1 96 ? -5.430 9.104 -1.783 1.00 86.00 96 SER A O 1
ATOM 766 N N . ARG A 1 97 ? -3.861 8.238 -0.423 1.00 87.88 97 ARG A N 1
ATOM 767 C CA . ARG A 1 97 ? -3.223 9.526 -0.128 1.00 87.88 97 ARG A CA 1
ATOM 768 C C . ARG A 1 97 ? -2.317 9.978 -1.264 1.00 87.88 97 ARG A C 1
ATOM 770 O O . ARG A 1 97 ? -1.649 9.175 -1.910 1.00 87.88 97 ARG A O 1
ATOM 777 N N . ASP A 1 98 ? -2.262 11.291 -1.447 1.00 89.25 98 ASP A N 1
ATOM 778 C CA . ASP A 1 98 ? -1.286 11.925 -2.325 1.00 89.25 98 ASP A CA 1
ATOM 779 C C . ASP A 1 98 ? 0.078 11.977 -1.608 1.00 89.25 98 ASP A C 1
ATOM 781 O O . ASP A 1 98 ? 0.167 12.569 -0.528 1.00 89.25 98 ASP A O 1
ATOM 785 N N . PRO A 1 99 ? 1.151 11.379 -2.159 1.00 85.62 99 PRO A N 1
ATOM 786 C CA . PRO A 1 99 ? 2.487 11.467 -1.571 1.00 85.62 99 PRO A CA 1
ATOM 787 C C . PRO A 1 99 ? 3.047 12.900 -1.543 1.00 85.62 99 PRO A C 1
ATOM 789 O O . PRO A 1 99 ? 4.002 13.154 -0.811 1.00 85.62 99 PRO A O 1
ATOM 792 N N . ALA A 1 100 ? 2.480 13.832 -2.318 1.00 88.81 100 ALA A N 1
ATOM 793 C CA . ALA A 1 100 ? 2.835 15.250 -2.301 1.00 88.81 100 ALA A CA 1
ATOM 794 C C . ALA A 1 100 ? 2.033 16.076 -1.275 1.00 88.81 100 ALA A C 1
ATOM 796 O O . ALA A 1 100 ? 2.212 17.295 -1.206 1.00 88.81 100 ALA A O 1
ATOM 797 N N . ASP A 1 101 ? 1.160 15.445 -0.481 1.00 90.62 101 ASP A N 1
ATOM 798 C CA . ASP A 1 101 ? 0.385 16.124 0.556 1.00 90.62 101 ASP A CA 1
ATOM 799 C C . ASP A 1 101 ? 1.325 16.762 1.607 1.00 90.62 101 ASP A C 1
ATOM 801 O O . ASP A 1 101 ? 2.071 16.052 2.291 1.00 90.62 101 ASP A O 1
ATOM 805 N N . PRO A 1 102 ? 1.293 18.100 1.783 1.00 89.44 102 PRO A N 1
ATOM 806 C CA . PRO A 1 102 ? 2.178 18.807 2.707 1.00 89.44 102 PRO A CA 1
ATOM 807 C C . PRO A 1 102 ? 1.896 18.504 4.187 1.00 89.44 102 PRO A C 1
ATOM 809 O O . PRO A 1 102 ? 2.663 18.931 5.050 1.00 89.44 102 PRO A O 1
ATOM 812 N N . THR A 1 103 ? 0.796 17.815 4.504 1.00 92.94 103 THR A N 1
ATOM 813 C CA . THR A 1 103 ? 0.458 17.398 5.871 1.00 92.94 103 THR A CA 1
ATOM 814 C C . THR A 1 103 ? 1.171 16.118 6.306 1.00 92.94 103 THR A C 1
ATOM 816 O O . THR A 1 103 ? 1.198 15.824 7.503 1.00 92.94 103 THR A O 1
ATOM 819 N N . LEU A 1 104 ? 1.769 15.372 5.370 1.00 89.00 104 LEU A N 1
ATOM 820 C CA . LEU A 1 104 ? 2.498 14.141 5.661 1.00 89.00 104 LEU A CA 1
ATOM 821 C C . LEU A 1 104 ? 3.901 14.442 6.189 1.00 89.00 104 LEU A C 1
ATOM 823 O O . LEU A 1 104 ? 4.622 15.300 5.676 1.00 89.00 104 LEU A O 1
ATOM 827 N N . SER A 1 105 ? 4.333 13.682 7.194 1.00 92.69 105 SER A N 1
ATOM 828 C CA . SER A 1 105 ? 5.744 13.671 7.567 1.00 92.69 105 SER A CA 1
ATOM 829 C C . SER A 1 105 ? 6.599 13.074 6.434 1.00 92.69 105 SER A C 1
ATOM 831 O O . SER A 1 105 ? 6.103 12.276 5.633 1.00 92.69 105 SER A O 1
ATOM 833 N N . PRO A 1 106 ? 7.912 13.373 6.373 1.00 89.81 106 PRO A N 1
ATOM 834 C CA . PRO A 1 106 ? 8.779 12.829 5.325 1.00 89.81 106 PRO A CA 1
ATOM 835 C C . PRO A 1 106 ? 8.782 11.294 5.261 1.00 89.81 106 PRO A C 1
ATOM 837 O O . PRO A 1 106 ? 8.867 10.712 4.183 1.00 89.81 106 PRO A O 1
ATOM 840 N N . ALA A 1 107 ? 8.676 10.626 6.413 1.00 88.81 107 ALA A N 1
ATOM 841 C CA . ALA A 1 107 ? 8.623 9.169 6.479 1.00 88.81 107 ALA A CA 1
ATOM 842 C C . ALA A 1 107 ? 7.301 8.614 5.927 1.00 88.81 107 ALA A C 1
ATOM 844 O O . ALA A 1 107 ? 7.316 7.638 5.181 1.00 88.81 107 ALA A O 1
ATOM 845 N N . GLU A 1 108 ? 6.171 9.250 6.247 1.00 88.31 108 GLU A N 1
ATOM 846 C CA . GLU A 1 108 ? 4.857 8.861 5.724 1.00 88.31 108 GLU A CA 1
ATOM 847 C C . GLU A 1 108 ? 4.767 9.085 4.215 1.00 88.31 108 GLU A C 1
ATOM 849 O O . GLU A 1 108 ? 4.323 8.194 3.498 1.00 88.31 108 GLU A O 1
ATOM 854 N N . ALA A 1 109 ? 5.253 10.226 3.718 1.00 88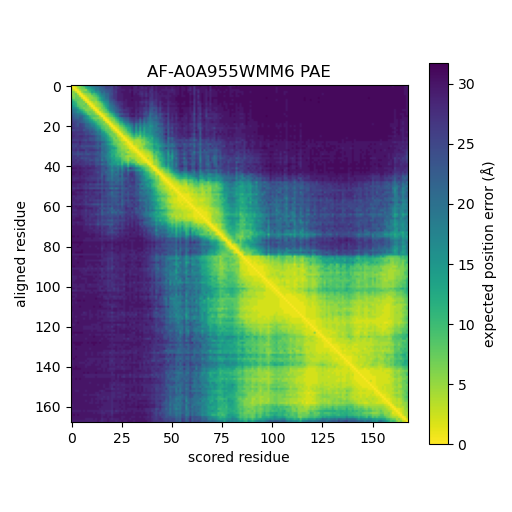.88 109 ALA A N 1
ATOM 855 C CA . ALA A 1 109 ? 5.303 10.511 2.286 1.00 88.88 109 ALA A CA 1
ATOM 856 C C . ALA A 1 109 ? 6.154 9.476 1.531 1.00 88.88 109 ALA A C 1
ATOM 858 O O . ALA A 1 109 ? 5.748 8.974 0.482 1.00 88.88 109 ALA A O 1
ATOM 859 N N . ASN A 1 110 ? 7.305 9.088 2.095 1.00 89.12 110 ASN A N 1
ATOM 860 C CA . ASN A 1 110 ? 8.138 8.027 1.531 1.00 89.12 110 ASN A CA 1
ATOM 861 C C . ASN A 1 110 ? 7.414 6.679 1.502 1.00 89.12 110 ASN A C 1
ATOM 863 O O . ASN A 1 110 ? 7.502 5.971 0.504 1.00 89.12 110 ASN A O 1
ATOM 867 N N . LEU A 1 111 ? 6.694 6.327 2.568 1.00 88.88 111 LEU A N 1
ATOM 868 C CA . LEU A 1 111 ? 5.929 5.085 2.634 1.00 88.88 111 LEU A CA 1
ATOM 869 C C . LEU A 1 111 ? 4.802 5.061 1.595 1.00 88.88 111 LEU A C 1
ATOM 871 O O . LEU A 1 111 ? 4.686 4.083 0.863 1.00 88.88 111 LEU A O 1
ATOM 875 N N . VAL A 1 112 ? 4.031 6.146 1.468 1.00 90.12 112 VAL A N 1
ATOM 876 C CA . VAL A 1 112 ? 2.995 6.278 0.428 1.00 90.12 112 VAL A CA 1
ATOM 877 C C . VAL A 1 112 ? 3.620 6.132 -0.962 1.00 90.12 112 VAL A C 1
ATOM 879 O O . VAL A 1 112 ? 3.142 5.334 -1.766 1.00 90.12 112 VAL A O 1
ATOM 882 N N . ARG A 1 113 ? 4.746 6.813 -1.219 1.00 89.00 113 ARG A N 1
ATOM 883 C CA . ARG A 1 113 ? 5.459 6.735 -2.502 1.00 89.00 113 ARG A CA 1
ATOM 884 C C . ARG A 1 113 ? 5.961 5.326 -2.815 1.00 89.00 113 ARG A C 1
ATOM 886 O O . ARG A 1 113 ? 5.880 4.903 -3.961 1.00 89.00 113 ARG A O 1
ATOM 893 N N . LEU A 1 114 ? 6.480 4.606 -1.820 1.00 88.06 114 LEU A N 1
ATOM 894 C CA . LEU A 1 114 ? 6.961 3.232 -1.985 1.00 88.06 114 LEU A CA 1
ATOM 895 C C . LEU A 1 114 ? 5.818 2.257 -2.273 1.00 88.06 114 LEU A C 1
ATOM 897 O O . LEU A 1 114 ? 5.950 1.416 -3.156 1.00 88.06 114 LEU A O 1
ATOM 901 N N . LEU A 1 115 ? 4.700 2.384 -1.556 1.00 88.12 115 LEU A N 1
ATOM 902 C CA . LEU A 1 115 ? 3.532 1.520 -1.743 1.00 88.12 115 LEU A CA 1
ATOM 903 C C . LEU A 1 115 ? 2.838 1.751 -3.092 1.00 88.12 115 LEU A C 1
ATOM 905 O O . LEU A 1 115 ? 2.254 0.825 -3.644 1.00 88.12 115 LEU A O 1
ATOM 909 N N . GLN A 1 116 ? 2.921 2.96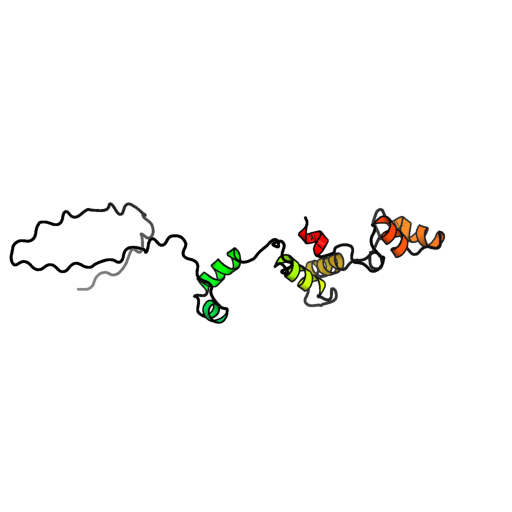4 -3.638 1.00 89.25 116 GLN A N 1
ATOM 910 C CA . GLN A 1 116 ? 2.380 3.316 -4.954 1.00 89.25 116 GLN A CA 1
ATOM 911 C C . GLN A 1 116 ? 3.385 3.120 -6.103 1.00 89.25 116 GLN A C 1
ATOM 913 O O . GLN A 1 116 ? 3.059 3.397 -7.258 1.00 89.25 116 GLN A O 1
ATOM 918 N N . MET A 1 117 ? 4.612 2.679 -5.815 1.00 90.62 117 MET A N 1
ATOM 919 C CA . MET A 1 117 ? 5.668 2.575 -6.818 1.00 90.62 117 MET A CA 1
ATOM 920 C C . MET A 1 117 ? 5.376 1.446 -7.814 1.00 90.62 117 MET A C 1
ATOM 922 O O . MET A 1 117 ? 5.007 0.335 -7.431 1.00 90.62 117 MET A O 1
ATOM 926 N N . SER A 1 118 ? 5.596 1.729 -9.094 1.00 91.12 118 SER A N 1
ATOM 927 C CA . SER A 1 118 ? 5.450 0.805 -10.223 1.00 91.12 118 SER A CA 1
ATOM 928 C C . SER A 1 118 ? 6.733 0.788 -11.059 1.00 91.12 118 SER A C 1
ATOM 930 O O . SER A 1 118 ? 7.555 1.700 -10.915 1.00 91.12 118 SER A O 1
ATOM 932 N N . PRO A 1 119 ? 6.932 -0.180 -11.973 1.00 90.25 119 PRO A N 1
ATOM 933 C CA . PRO A 1 119 ? 8.091 -0.166 -12.863 1.00 90.25 119 PRO A CA 1
ATOM 934 C C . PRO A 1 119 ? 8.256 1.142 -13.651 1.00 90.25 119 PRO A C 1
ATOM 936 O O . PRO A 1 119 ? 9.379 1.544 -13.944 1.00 90.25 119 PRO A O 1
ATOM 939 N N . ALA A 1 120 ? 7.154 1.827 -13.970 1.00 88.75 120 ALA A N 1
ATOM 940 C CA . ALA A 1 120 ? 7.168 3.118 -14.656 1.00 88.75 120 ALA A CA 1
ATOM 941 C C . ALA A 1 120 ? 7.633 4.294 -13.785 1.00 88.75 120 ALA A C 1
ATOM 943 O O . ALA A 1 120 ? 8.147 5.277 -14.316 1.00 88.75 120 ALA A O 1
ATOM 944 N N . THR A 1 121 ? 7.439 4.219 -12.467 1.00 87.94 121 THR A N 1
ATOM 945 C CA . THR A 1 121 ? 7.751 5.307 -11.521 1.00 87.94 121 THR A CA 1
ATOM 946 C C . THR A 1 121 ? 8.955 5.006 -10.628 1.00 87.94 121 THR A C 1
ATOM 948 O O . THR A 1 121 ? 9.384 5.867 -9.858 1.00 87.94 121 THR A O 1
ATOM 951 N N . ALA A 1 122 ? 9.517 3.801 -10.738 1.00 87.94 122 ALA A N 1
ATOM 952 C CA . ALA A 1 122 ? 10.667 3.356 -9.972 1.00 87.94 122 ALA A CA 1
ATOM 953 C C . ALA A 1 122 ? 11.937 4.139 -10.332 1.00 87.94 122 ALA A C 1
ATOM 955 O O . ALA A 1 122 ? 12.314 4.254 -11.499 1.00 87.94 122 ALA A O 1
ATOM 956 N N . ASP A 1 123 ? 12.644 4.612 -9.307 1.00 88.31 123 ASP A N 1
ATOM 957 C CA . ASP A 1 123 ? 13.989 5.161 -9.457 1.00 88.31 123 ASP A CA 1
ATOM 958 C C . ASP A 1 123 ? 15.024 4.055 -9.222 1.00 88.31 123 ASP A C 1
ATOM 960 O O . ASP A 1 123 ? 15.173 3.545 -8.110 1.00 88.31 123 ASP A O 1
ATOM 964 N N . LEU A 1 124 ? 15.729 3.670 -10.287 1.00 87.25 124 LEU A N 1
ATOM 965 C CA . LEU A 1 124 ? 16.759 2.628 -10.246 1.00 87.25 124 LEU A CA 1
ATOM 966 C C . LEU A 1 124 ? 18.148 3.174 -9.897 1.00 87.25 124 LEU A C 1
ATOM 968 O O . LEU A 1 124 ? 19.101 2.395 -9.789 1.00 87.25 124 LEU A O 1
ATOM 972 N N 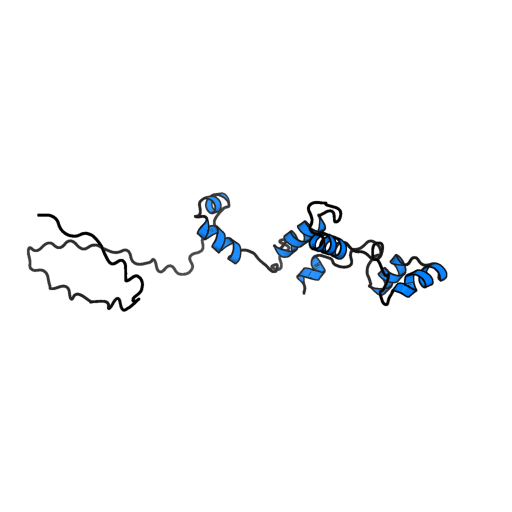. SER A 1 125 ? 18.290 4.489 -9.728 1.00 86.81 125 SER A N 1
ATOM 973 C CA . SER A 1 125 ? 19.570 5.136 -9.455 1.00 86.81 125 SER A CA 1
ATOM 974 C C . SER A 1 125 ? 20.199 4.590 -8.172 1.00 86.81 125 SER A C 1
ATOM 976 O O . SER A 1 125 ? 19.564 4.512 -7.125 1.00 86.81 125 SER A O 1
ATOM 978 N N . GLY A 1 126 ? 21.470 4.184 -8.245 1.00 86.94 126 GLY A N 1
ATOM 979 C CA . GLY A 1 126 ? 22.187 3.618 -7.095 1.00 86.94 126 GLY A CA 1
ATOM 980 C C . GLY A 1 126 ? 21.792 2.182 -6.724 1.00 86.94 126 GLY A C 1
ATOM 981 O O . GLY A 1 126 ? 22.312 1.651 -5.745 1.00 86.94 126 GLY A O 1
ATOM 982 N N . THR A 1 127 ? 20.921 1.531 -7.501 1.00 87.50 127 THR A N 1
ATOM 983 C CA . THR A 1 127 ? 20.582 0.110 -7.334 1.00 87.50 127 THR A CA 1
ATOM 984 C C . THR A 1 127 ? 21.436 -0.783 -8.239 1.00 87.50 127 THR A C 1
ATOM 986 O O . THR A 1 127 ? 22.032 -0.324 -9.214 1.00 87.50 127 THR A O 1
ATOM 989 N N . ALA A 1 128 ? 21.446 -2.095 -7.978 1.00 87.81 128 ALA A N 1
ATOM 990 C CA . ALA A 1 128 ? 22.082 -3.075 -8.869 1.00 87.81 128 ALA A CA 1
ATOM 991 C C . ALA A 1 128 ? 21.441 -3.131 -10.273 1.00 87.81 128 ALA A C 1
ATOM 993 O O . ALA A 1 128 ? 22.053 -3.644 -11.206 1.00 87.81 128 ALA A O 1
ATOM 994 N N . MET A 1 129 ? 20.227 -2.592 -10.427 1.00 86.88 129 MET A N 1
ATOM 995 C CA . MET A 1 129 ? 19.500 -2.511 -11.694 1.00 86.88 129 MET A CA 1
ATOM 9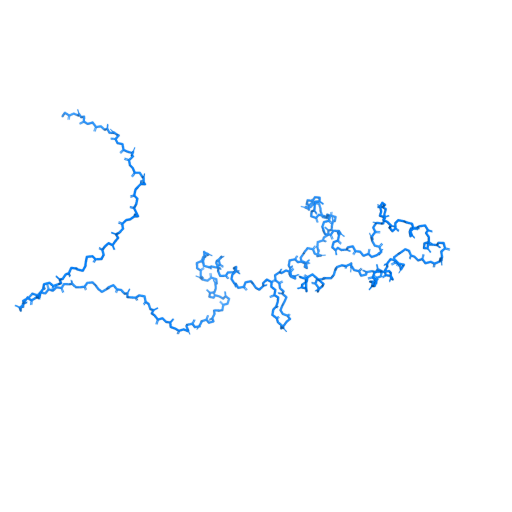96 C C . MET A 1 129 ? 19.739 -1.195 -12.446 1.00 86.88 129 MET A C 1
ATOM 998 O O . MET A 1 129 ? 19.256 -1.055 -13.566 1.00 86.88 129 MET A O 1
ATOM 1002 N N . ALA A 1 130 ? 20.529 -0.262 -11.900 1.00 90.44 130 ALA A N 1
ATOM 1003 C CA . ALA A 1 130 ? 20.902 0.980 -12.580 1.00 90.44 130 ALA A CA 1
ATOM 1004 C C . ALA A 1 130 ? 21.438 0.784 -14.019 1.00 90.44 130 ALA A C 1
ATOM 1006 O O . ALA A 1 130 ? 21.069 1.582 -14.877 1.00 90.44 130 ALA A O 1
ATOM 1007 N N . PRO A 1 131 ? 22.213 -0.276 -14.353 1.00 90.19 131 PRO A N 1
ATOM 1008 C CA . PRO A 1 131 ? 22.662 -0.503 -15.731 1.00 90.19 131 PRO A CA 1
ATOM 1009 C C . PRO A 1 131 ? 21.527 -0.686 -16.751 1.00 90.19 131 PRO A C 1
ATOM 1011 O O . PRO A 1 131 ? 21.745 -0.494 -17.946 1.00 90.19 131 PRO A O 1
ATOM 1014 N N . LEU A 1 132 ? 20.311 -1.040 -16.311 1.00 86.25 132 LEU A N 1
ATOM 1015 C CA . LEU A 1 132 ? 19.147 -1.144 -17.195 1.00 86.25 132 LEU A CA 1
ATOM 1016 C C . LEU A 1 132 ? 18.729 0.211 -17.772 1.00 86.25 132 LEU A C 1
ATOM 1018 O O . LEU A 1 132 ? 18.178 0.232 -18.871 1.00 86.25 132 LEU A O 1
ATOM 1022 N N . LEU A 1 133 ? 19.026 1.315 -17.072 1.00 88.44 133 LEU A N 1
ATOM 1023 C CA . LEU A 1 133 ? 18.736 2.677 -17.532 1.00 88.44 133 LEU A CA 1
ATOM 1024 C C . LEU A 1 133 ? 19.423 2.974 -18.870 1.00 88.44 133 LEU A C 1
ATOM 1026 O O . LEU A 1 133 ? 18.821 3.593 -19.744 1.00 88.44 133 LEU A O 1
ATOM 1030 N N . ASP A 1 134 ? 20.642 2.461 -19.048 1.00 90.12 134 ASP A N 1
ATOM 1031 C CA . ASP A 1 134 ? 21.422 2.639 -20.271 1.00 90.12 134 ASP A CA 1
ATOM 1032 C C . ASP A 1 134 ? 21.200 1.493 -21.268 1.00 90.12 134 ASP A C 1
ATOM 1034 O O . ASP A 1 134 ? 21.190 1.698 -22.482 1.00 90.12 134 ASP A O 1
ATOM 1038 N N . LEU A 1 135 ? 21.038 0.260 -20.782 1.00 89.12 135 LEU A N 1
ATOM 1039 C CA . LEU A 1 135 ? 21.021 -0.925 -21.640 1.00 89.12 135 LEU A CA 1
ATOM 1040 C C . LEU A 1 135 ? 19.677 -1.136 -22.351 1.00 89.12 135 LEU A C 1
ATOM 1042 O O . LEU A 1 135 ? 19.669 -1.507 -23.523 1.00 89.12 135 LEU A O 1
ATOM 1046 N N . ALA A 1 136 ? 18.546 -0.891 -21.680 1.00 87.81 136 ALA A N 1
ATOM 1047 C CA . ALA A 1 136 ? 17.224 -1.146 -22.258 1.00 87.81 136 ALA A CA 1
ATOM 1048 C C . ALA A 1 136 ? 16.933 -0.281 -23.503 1.00 87.81 136 ALA A C 1
ATOM 1050 O O . ALA A 1 136 ? 16.593 -0.863 -24.541 1.00 87.81 136 ALA A O 1
ATOM 1051 N N . PRO A 1 137 ? 17.163 1.053 -23.489 1.00 89.44 137 PRO A N 1
ATOM 1052 C CA . PRO A 1 137 ? 16.932 1.889 -24.670 1.00 89.44 137 PRO A CA 1
ATOM 1053 C C . PRO A 1 137 ? 17.802 1.486 -25.866 1.00 89.44 137 PRO A C 1
ATOM 1055 O O . PRO A 1 137 ? 17.348 1.526 -27.008 1.00 89.44 137 PRO A O 1
ATOM 1058 N N . ASN A 1 138 ? 19.035 1.031 -25.610 1.00 90.50 138 ASN A N 1
ATOM 1059 C CA . ASN A 1 138 ? 19.961 0.565 -26.647 1.00 90.50 138 ASN A CA 1
ATOM 1060 C C . ASN A 1 138 ? 19.507 -0.735 -27.331 1.00 90.50 138 ASN A C 1
ATOM 1062 O O . ASN A 1 138 ? 19.908 -1.009 -28.461 1.00 90.50 138 ASN A O 1
ATOM 1066 N N . LEU A 1 139 ? 18.665 -1.526 -26.667 1.00 87.12 139 LEU A N 1
ATOM 1067 C CA . LEU A 1 139 ? 18.061 -2.744 -27.209 1.00 87.12 139 LEU A CA 1
ATOM 1068 C C . LEU A 1 139 ? 16.665 -2.502 -27.806 1.00 87.12 139 LEU A C 1
ATOM 1070 O O . LEU A 1 139 ? 16.039 -3.445 -28.283 1.00 87.12 139 LEU A O 1
ATOM 1074 N N . GLY A 1 140 ? 16.187 -1.253 -27.802 1.00 90.56 140 GLY A N 1
ATOM 1075 C CA . GLY A 1 140 ? 14.871 -0.880 -28.321 1.00 90.56 140 GLY A CA 1
ATOM 1076 C C . GLY A 1 140 ? 13.709 -1.136 -27.358 1.00 90.56 140 GLY A C 1
ATOM 1077 O O . GLY A 1 140 ? 12.563 -1.121 -27.800 1.00 90.56 140 GLY A O 1
ATOM 1078 N N . PHE A 1 141 ? 13.982 -1.352 -26.069 1.00 90.81 141 PHE A N 1
ATOM 1079 C CA . PHE A 1 141 ? 12.962 -1.518 -25.031 1.00 90.81 141 PHE A CA 1
ATOM 1080 C C . PHE A 1 141 ? 12.937 -0.318 -24.087 1.00 90.81 141 PHE A C 1
ATOM 1082 O O . PHE A 1 141 ? 13.953 0.348 -23.873 1.00 90.81 141 PHE A O 1
ATOM 1089 N N . SER A 1 142 ? 11.790 -0.057 -23.467 1.00 91.00 142 SER A N 1
ATOM 1090 C CA . SER A 1 142 ? 11.735 0.889 -22.356 1.00 91.00 142 SER A CA 1
ATOM 1091 C C . SER A 1 142 ? 12.177 0.222 -21.047 1.00 91.00 142 SER A C 1
ATOM 1093 O O . SER A 1 142 ? 11.982 -0.975 -20.829 1.00 91.00 142 SER A O 1
ATOM 1095 N N . VAL A 1 143 ? 12.776 1.002 -20.142 1.00 90.31 143 VAL A N 1
ATOM 1096 C CA . VAL A 1 143 ? 13.176 0.516 -18.809 1.00 90.31 143 VAL A CA 1
ATOM 1097 C C . VAL A 1 143 ? 11.988 -0.084 -18.035 1.00 90.31 143 VAL A C 1
ATOM 1099 O O . VAL A 1 143 ? 12.159 -1.175 -17.491 1.00 90.31 143 VAL A O 1
ATOM 1102 N N . PRO A 1 144 ? 10.786 0.535 -18.013 1.00 91.62 144 PRO A N 1
ATOM 1103 C CA . PRO A 1 144 ? 9.628 -0.030 -17.320 1.00 91.62 144 PRO A CA 1
ATOM 1104 C C . PRO A 1 144 ? 9.179 -1.385 -17.873 1.00 91.62 144 PRO A C 1
ATOM 1106 O O . PRO A 1 144 ? 8.766 -2.240 -17.098 1.00 91.62 144 PRO A O 1
ATOM 1109 N N . GLU A 1 145 ? 9.280 -1.611 -19.188 1.00 90.81 145 GLU A N 1
ATOM 1110 C CA . GLU A 1 145 ? 8.947 -2.906 -19.803 1.00 90.81 145 GLU A CA 1
ATOM 1111 C C . GLU A 1 145 ? 9.926 -3.997 -19.380 1.00 90.81 145 GLU A C 1
ATOM 1113 O O . GLU A 1 145 ? 9.508 -5.094 -19.018 1.00 90.81 145 GLU A O 1
ATOM 1118 N N . VAL A 1 146 ? 11.229 -3.698 -19.389 1.00 89.88 146 VAL A N 1
ATOM 1119 C CA . VAL A 1 146 ? 12.261 -4.661 -18.978 1.00 89.88 146 VAL A CA 1
ATOM 1120 C C . VAL A 1 146 ? 12.155 -4.963 -17.487 1.00 89.88 146 VAL A C 1
ATOM 1122 O O . VAL A 1 146 ? 12.228 -6.122 -17.083 1.00 89.88 146 VAL A O 1
ATOM 1125 N N . LEU A 1 147 ? 11.955 -3.931 -16.668 1.00 89.19 147 LEU A N 1
ATOM 1126 C CA . LEU A 1 147 ? 11.798 -4.070 -15.225 1.00 89.19 147 LEU A CA 1
ATOM 1127 C C . LEU A 1 147 ? 10.512 -4.826 -14.870 1.00 89.19 147 LEU A C 1
ATOM 1129 O O . LEU A 1 147 ? 10.548 -5.740 -14.048 1.00 89.19 147 LEU A O 1
ATOM 1133 N N . GLY A 1 148 ? 9.400 -4.493 -15.528 1.00 89.50 148 GLY A N 1
ATOM 1134 C CA . GLY A 1 148 ? 8.136 -5.207 -15.384 1.00 89.50 148 GLY A CA 1
ATOM 1135 C C . GLY A 1 148 ? 8.261 -6.679 -15.778 1.00 89.50 148 GLY A C 1
ATOM 1136 O O . GLY A 1 148 ? 7.884 -7.559 -15.009 1.00 89.50 148 GLY A O 1
ATOM 1137 N N . ALA A 1 149 ? 8.901 -6.972 -16.915 1.00 88.44 149 ALA A N 1
ATOM 1138 C CA . ALA A 1 149 ? 9.157 -8.343 -17.355 1.00 88.44 149 ALA A CA 1
ATOM 1139 C C . ALA A 1 149 ? 10.059 -9.127 -16.385 1.00 88.44 149 ALA A C 1
ATOM 1141 O O . ALA A 1 149 ? 9.818 -10.309 -16.150 1.00 88.44 149 ALA A O 1
ATOM 1142 N N . ALA A 1 150 ? 11.076 -8.484 -15.802 1.00 87.50 150 ALA A N 1
ATOM 1143 C CA . ALA A 1 150 ? 11.971 -9.115 -14.833 1.00 87.50 150 ALA A CA 1
ATOM 1144 C C . ALA A 1 150 ? 11.273 -9.450 -13.505 1.00 87.50 150 ALA A C 1
ATOM 1146 O O . ALA A 1 150 ? 11.615 -10.445 -12.869 1.00 87.50 150 ALA A O 1
ATOM 1147 N N . LEU A 1 151 ? 10.309 -8.625 -13.093 1.00 86.88 151 LEU A N 1
ATOM 1148 C CA . LEU A 1 151 ? 9.576 -8.778 -11.833 1.00 86.88 151 LEU A CA 1
ATOM 1149 C C . LEU A 1 151 ? 8.237 -9.510 -11.996 1.00 86.88 151 LEU A C 1
ATOM 1151 O O . LEU A 1 151 ? 7.612 -9.852 -10.998 1.00 86.88 151 LEU A O 1
ATOM 1155 N N . GLY A 1 152 ? 7.804 -9.777 -13.231 1.00 88.06 152 GLY A N 1
ATOM 1156 C CA . GLY A 1 152 ? 6.510 -10.398 -13.519 1.00 88.06 152 GLY A CA 1
ATOM 1157 C C . GLY A 1 152 ? 5.313 -9.474 -13.271 1.00 88.06 152 GLY A C 1
ATOM 1158 O O . GLY A 1 152 ? 4.216 -9.963 -13.019 1.00 88.06 152 GLY A O 1
ATOM 1159 N N . VAL A 1 153 ? 5.518 -8.154 -13.331 1.00 89.56 153 VAL A N 1
ATOM 1160 C CA . VAL A 1 153 ? 4.515 -7.120 -13.025 1.00 89.56 153 VAL A CA 1
ATOM 1161 C C . VAL A 1 153 ? 4.323 -6.221 -14.249 1.00 89.56 153 VAL A C 1
ATOM 1163 O O . VAL A 1 153 ? 5.283 -5.932 -14.965 1.00 89.56 153 VAL A O 1
ATOM 1166 N N . ALA A 1 154 ? 3.096 -5.771 -14.523 1.00 88.94 154 ALA A N 1
ATOM 1167 C CA . ALA A 1 154 ? 2.866 -4.830 -15.620 1.00 88.94 154 ALA A CA 1
ATOM 1168 C C . ALA A 1 154 ? 3.556 -3.469 -15.351 1.00 88.94 154 ALA A C 1
ATOM 1170 O O . ALA A 1 154 ? 3.703 -3.082 -14.191 1.00 88.94 154 ALA A O 1
ATOM 1171 N N . PRO A 1 155 ? 3.975 -2.708 -16.383 1.00 87.31 155 PRO A N 1
ATOM 1172 C CA . PRO A 1 155 ? 4.735 -1.467 -16.192 1.00 87.31 155 PRO A CA 1
ATOM 1173 C C . PRO A 1 155 ? 4.032 -0.397 -15.340 1.00 87.31 155 PRO A C 1
ATOM 1175 O O . PRO A 1 155 ? 4.685 0.393 -14.660 1.00 87.31 155 PRO A O 1
ATOM 1178 N N . ASP A 1 156 ? 2.704 -0.365 -15.391 1.00 88.69 156 ASP A N 1
ATOM 1179 C CA . ASP A 1 156 ? 1.818 0.557 -14.682 1.00 88.69 156 ASP A CA 1
ATOM 1180 C C . ASP A 1 156 ? 1.270 -0.011 -13.364 1.00 88.69 156 ASP A C 1
ATOM 1182 O O . ASP A 1 156 ? 0.735 0.735 -12.544 1.00 88.69 156 ASP A O 1
ATOM 1186 N N . GLN A 1 157 ? 1.438 -1.310 -13.128 1.00 86.50 157 GLN A N 1
ATOM 1187 C CA . GLN A 1 157 ? 0.983 -1.971 -11.914 1.00 86.50 157 GLN A CA 1
ATOM 1188 C C . GLN A 1 157 ? 1.957 -1.702 -10.757 1.00 86.50 157 GLN A C 1
ATOM 1190 O O . GLN A 1 157 ? 3.177 -1.783 -10.909 1.00 86.50 157 GLN A O 1
ATOM 1195 N N . ALA A 1 158 ? 1.407 -1.375 -9.585 1.00 85.50 158 ALA A N 1
ATOM 1196 C CA . ALA A 1 158 ? 2.194 -1.213 -8.366 1.00 85.50 158 ALA A CA 1
ATOM 1197 C C . ALA A 1 158 ? 2.882 -2.531 -7.976 1.00 85.50 158 ALA A C 1
ATOM 1199 O O . ALA A 1 158 ? 2.323 -3.611 -8.169 1.00 85.50 158 ALA A O 1
ATOM 1200 N N . PHE A 1 159 ? 4.080 -2.447 -7.393 1.00 84.94 159 PHE A N 1
ATOM 1201 C CA . PHE A 1 159 ? 4.841 -3.633 -6.981 1.00 84.94 159 PHE A CA 1
ATOM 1202 C C . PHE A 1 159 ? 4.174 -4.447 -5.871 1.00 84.94 159 PHE A C 1
ATOM 1204 O O . PHE A 1 159 ? 4.432 -5.641 -5.760 1.00 84.94 159 PHE A O 1
ATOM 1211 N N . LEU A 1 160 ? 3.366 -3.796 -5.036 1.00 80.25 160 LEU A N 1
ATOM 1212 C CA . LEU A 1 160 ? 2.656 -4.416 -3.926 1.00 80.25 160 LEU A CA 1
ATOM 1213 C C . LEU A 1 160 ? 1.161 -4.191 -4.122 1.00 80.25 160 LEU A C 1
ATOM 1215 O O . LEU A 1 160 ? 0.718 -3.043 -4.211 1.00 80.25 160 LEU A O 1
ATOM 1219 N N . SER A 1 161 ? 0.379 -5.267 -4.156 1.00 73.00 161 SER A N 1
ATOM 1220 C CA . SER A 1 161 ? -1.074 -5.180 -4.054 1.00 73.00 161 SER A CA 1
ATOM 1221 C C . SER A 1 161 ? -1.538 -5.491 -2.625 1.00 73.00 161 SER A C 1
ATOM 1223 O O . SER A 1 161 ? -0.856 -6.209 -1.892 1.00 73.00 161 SER A O 1
ATOM 1225 N N . PRO A 1 162 ? -2.711 -4.989 -2.198 1.00 68.12 162 PRO A N 1
ATOM 1226 C CA . PRO A 1 162 ? -3.277 -5.346 -0.898 1.00 68.12 162 PRO A CA 1
ATOM 1227 C C . PRO A 1 162 ? -3.456 -6.855 -0.694 1.00 68.12 162 PRO A C 1
ATOM 1229 O O . PRO A 1 162 ? -3.275 -7.340 0.419 1.00 68.12 162 PRO A O 1
ATOM 1232 N N . ALA A 1 163 ? -3.738 -7.597 -1.770 1.00 67.88 163 ALA A N 1
ATOM 1233 C CA . ALA A 1 163 ? -3.840 -9.052 -1.726 1.00 67.88 163 ALA A CA 1
ATOM 1234 C C . ALA A 1 163 ? -2.499 -9.710 -1.351 1.00 67.88 163 ALA A C 1
ATOM 1236 O O . ALA A 1 163 ? -2.477 -10.605 -0.513 1.00 67.88 163 ALA A O 1
ATOM 1237 N N . ASP A 1 164 ? -1.381 -9.200 -1.878 1.00 69.12 164 ASP A N 1
ATOM 1238 C CA . ASP A 1 164 ? -0.041 -9.738 -1.597 1.00 69.12 164 ASP A CA 1
ATOM 1239 C C . ASP A 1 164 ? 0.397 -9.503 -0.140 1.00 69.12 164 ASP A C 1
ATOM 1241 O O . ASP A 1 164 ? 1.187 -10.264 0.413 1.00 69.12 164 ASP A O 1
ATOM 1245 N N . VAL A 1 165 ? -0.106 -8.439 0.497 1.00 65.50 165 VAL A N 1
ATOM 1246 C CA . VAL A 1 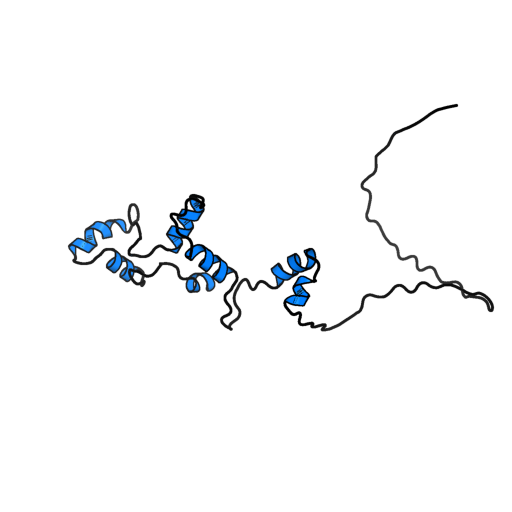165 ? 0.217 -8.099 1.895 1.00 65.50 165 VAL A CA 1
ATOM 1247 C C . VAL A 1 165 ? -0.614 -8.924 2.883 1.00 65.50 165 VAL A C 1
ATOM 1249 O O . VAL A 1 165 ? -0.137 -9.224 3.976 1.00 65.50 165 VAL A O 1
ATOM 1252 N N . GLY A 1 166 ? -1.842 -9.299 2.514 1.00 58.31 166 GLY A N 1
ATOM 1253 C CA . GLY A 1 166 ? -2.748 -10.074 3.368 1.00 58.31 166 GLY A CA 1
ATOM 1254 C C . GLY A 1 166 ? -2.385 -11.559 3.508 1.00 58.31 166 GLY A C 1
ATOM 1255 O O . GLY A 1 166 ? -2.740 -12.173 4.514 1.00 58.31 166 GLY A O 1
ATOM 1256 N N . GLU A 1 167 ? -1.669 -12.133 2.535 1.00 52.47 167 GLU A N 1
ATOM 1257 C CA . GLU A 1 167 ? -1.265 -13.551 2.528 1.00 52.47 167 GLU A CA 1
ATOM 1258 C C . GLU A 1 167 ? 0.065 -13.839 3.263 1.00 52.47 167 GLU A C 1
ATOM 1260 O O . GLU A 1 167 ? 0.409 -15.007 3.465 1.00 52.47 167 GLU A O 1
ATOM 1265 N N . ALA A 1 168 ? 0.798 -12.801 3.691 1.00 46.28 168 ALA A N 1
ATOM 1266 C CA . ALA A 1 168 ? 2.101 -12.902 4.368 1.00 46.28 168 ALA A CA 1
ATOM 1267 C C . ALA A 1 168 ? 2.018 -13.045 5.910 1.00 46.28 168 ALA A C 1
ATOM 1269 O O . ALA A 1 168 ? 2.879 -13.754 6.479 1.00 46.28 168 ALA A O 1
#

Sequence (168 aa):
MRRWSALCLLVALIGCGDDEEKQVEAKPLRVGETRQVELWFTPLDVTNFEKTLGRLDLRKLPPHILERTWLTDIELRGVDNGAPQLIDHALAAILSRDPADPTLSPAEANLVRLLQMSPATADLSGTAMAPLLDLAPNLGFSVPEVLGAALGVAPDQAFLSPADVGEA

pLDDT: mean 72.54, std 16.7, range [35.84, 92.94]

Secondary structure (DSSP, 8-state):
--------------------------PPPPTT-------PPPP---SS------HHHHTTS-HHHHHHHHHHH--SS--TTTPPPHHHHHHHHHHTS-TT-TTS-HHHHHHHHHHT--TTT---TTSTTTTHHHHHHHTT--HHHHHHHHHTS-TTS-S--HHHHHT-